Protein AF-A0A7W1WMN7-F1 (afdb_monomer)

Mean predicted aligned error: 3.19 Å

Solvent-accessible surface area (backbone atoms only — not comparable to full-atom valu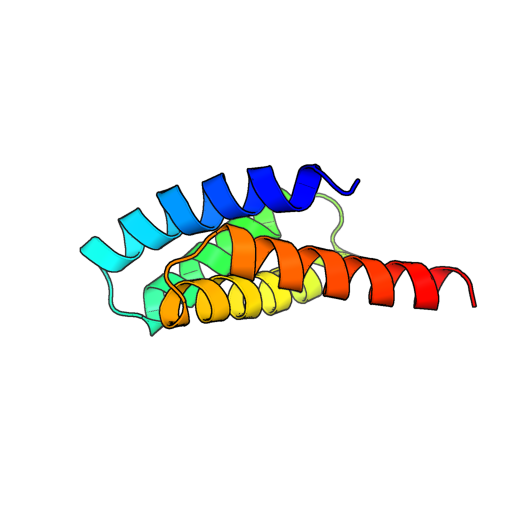es): 4593 Å² total; per-residue (Å²): 116,86,65,54,36,45,57,50,25,40,48,48,41,60,46,52,28,47,56,34,52,77,78,38,56,71,69,62,21,30,53,55,42,6,50,55,50,15,60,72,54,61,87,48,68,92,47,32,67,57,38,27,54,48,27,34,52,36,40,47,46,24,69,75,66,75,30,37,66,62,20,17,50,55,48,49,53,53,53,50,52,55,53,52,63,75,74,109

Secondary structure (DSSP, 8-state):
--SHHHHHHIIIIIIIIHHHHTTS-HHHHHHHHHHHHHHTTTT-HHHHHHHHHHHHHHHHHHHHH--HHHHHHHHHHHHHHHHHHTT-

Radius of gyration: 12.57 Å; Cα contacts (8 Å, |Δi|>4): 85; chains: 1; bounding box: 26×23×36 Å

Organism: NCBI:txid1490290

Structure (mmCIF, N/CA/C/O backbone):
data_AF-A0A7W1WMN7-F1
#
_entry.id   AF-A0A7W1WMN7-F1
#
loop_
_atom_site.group_PDB
_atom_site.id
_atom_site.type_symbol
_atom_site.label_atom_id
_atom_site.label_alt_id
_atom_site.label_comp_id
_atom_site.label_asym_id
_atom_site.label_entity_id
_atom_site.label_seq_id
_atom_site.pdbx_PDB_ins_code
_atom_site.Cartn_x
_atom_site.Cartn_y
_atom_site.Cartn_z
_atom_site.occupancy
_atom_site.B_iso_or_equiv
_atom_site.auth_seq_id
_atom_site.auth_comp_id
_atom_site.auth_asym_id
_atom_site.auth_atom_id
_atom_site.pdbx_PDB_model_num
ATOM 1 N N . MET A 1 1 ? 0.800 -1.262 -16.367 1.00 53.22 1 MET A N 1
ATOM 2 C CA . MET A 1 1 ? -0.068 -2.005 -15.425 1.00 53.22 1 MET A CA 1
ATOM 3 C C . MET A 1 1 ? -0.778 -1.032 -14.471 1.00 53.22 1 MET A C 1
ATOM 5 O O . MET A 1 1 ? -0.619 -1.154 -13.274 1.00 53.22 1 MET A O 1
ATOM 9 N N . ILE A 1 2 ? -1.559 -0.053 -14.959 1.00 48.25 2 ILE A N 1
ATOM 10 C CA . ILE A 1 2 ? -2.159 1.007 -14.101 1.00 48.25 2 ILE A CA 1
ATOM 11 C C . ILE A 1 2 ? -3.273 0.460 -13.191 1.00 48.25 2 ILE A C 1
ATOM 13 O O . ILE A 1 2 ? -3.490 0.959 -12.093 1.00 48.25 2 ILE A O 1
ATOM 17 N N . ILE A 1 3 ? -3.950 -0.602 -13.629 1.00 53.50 3 ILE A N 1
ATOM 18 C CA . ILE A 1 3 ? -5.029 -1.240 -12.868 1.00 53.50 3 ILE A CA 1
ATOM 19 C C . ILE A 1 3 ? -4.481 -2.222 -11.805 1.00 53.50 3 ILE A C 1
ATOM 21 O O . ILE A 1 3 ? -5.129 -2.426 -10.780 1.00 53.50 3 ILE A O 1
ATOM 25 N N . SER A 1 4 ? -3.276 -2.783 -12.004 1.00 76.00 4 SER A N 1
ATOM 26 C CA . SER A 1 4 ? -2.665 -3.762 -11.077 1.00 76.00 4 SER A CA 1
ATOM 27 C C . SER A 1 4 ? -2.507 -3.212 -9.651 1.00 76.00 4 SER A C 1
ATOM 29 O O . SER A 1 4 ? -3.023 -3.847 -8.730 1.00 76.00 4 SER A O 1
ATOM 31 N N . PRO A 1 5 ? -1.965 -1.988 -9.448 1.00 82.94 5 PRO A N 1
ATOM 32 C CA . PRO A 1 5 ? -1.839 -1.398 -8.120 1.00 82.94 5 PRO A CA 1
ATOM 33 C C . PRO A 1 5 ? -3.165 -1.294 -7.373 1.00 82.94 5 PRO A C 1
ATOM 35 O O . PRO A 1 5 ? -3.202 -1.501 -6.167 1.00 82.94 5 PRO A O 1
ATOM 38 N N . LEU A 1 6 ? -4.272 -0.986 -8.059 1.00 93.75 6 LEU A N 1
ATOM 39 C CA . LEU A 1 6 ? -5.548 -0.806 -7.373 1.00 93.75 6 LEU A CA 1
ATOM 40 C C . LEU A 1 6 ? -6.068 -2.123 -6.790 1.00 93.75 6 LEU A C 1
ATOM 42 O O . LEU A 1 6 ? -6.464 -2.153 -5.626 1.00 93.75 6 LEU A O 1
ATOM 46 N N . TYR A 1 7 ? -6.054 -3.210 -7.566 1.00 94.06 7 TYR A N 1
ATOM 47 C CA . TYR A 1 7 ? -6.511 -4.509 -7.065 1.00 94.06 7 TYR A CA 1
ATOM 48 C C . TYR A 1 7 ? -5.600 -5.052 -5.965 1.00 94.06 7 TYR A C 1
ATOM 50 O O . TYR A 1 7 ? -6.099 -5.560 -4.959 1.00 94.06 7 TYR A O 1
ATOM 58 N N . GLU A 1 8 ? -4.286 -4.896 -6.121 1.00 95.81 8 GLU A N 1
ATOM 59 C CA . GLU A 1 8 ? -3.318 -5.266 -5.091 1.00 95.81 8 GLU A CA 1
ATOM 60 C C . GLU A 1 8 ? -3.587 -4.502 -3.792 1.00 95.81 8 GLU A C 1
ATOM 62 O O . GLU A 1 8 ? -3.740 -5.110 -2.734 1.00 95.81 8 GLU A O 1
ATOM 67 N N . GLU A 1 9 ? -3.748 -3.181 -3.847 1.00 97.25 9 GLU A N 1
ATOM 68 C CA . GLU A 1 9 ? -3.965 -2.385 -2.640 1.00 97.25 9 GLU A CA 1
ATOM 69 C C . GLU A 1 9 ? -5.348 -2.620 -2.011 1.00 97.25 9 GLU A C 1
ATOM 71 O O . GLU A 1 9 ? -5.468 -2.630 -0.785 1.00 97.25 9 GLU A O 1
ATOM 76 N N . ILE A 1 10 ? -6.394 -2.905 -2.793 1.00 97.25 10 ILE A N 1
ATOM 77 C CA . ILE A 1 10 ? -7.683 -3.351 -2.235 1.00 97.25 10 ILE A CA 1
ATOM 78 C C . ILE A 1 10 ? -7.502 -4.664 -1.459 1.00 97.25 10 ILE A C 1
ATOM 80 O O . ILE A 1 10 ? -7.987 -4.786 -0.330 1.00 97.25 10 ILE A O 1
ATOM 84 N N . PHE A 1 11 ? -6.773 -5.629 -2.023 1.00 97.75 11 PHE A N 1
ATOM 85 C CA . PHE A 1 11 ? -6.531 -6.921 -1.385 1.00 97.75 11 PHE A CA 1
ATOM 86 C C . PHE A 1 11 ? -5.649 -6.790 -0.133 1.00 97.75 11 PHE A C 1
ATOM 88 O O . PHE A 1 11 ? -6.050 -7.162 0.974 1.00 97.75 11 PHE A O 1
ATOM 95 N N . PHE A 1 12 ? -4.464 -6.201 -0.273 1.00 98.31 12 PHE A N 1
ATOM 96 C CA . PHE A 1 12 ? -3.486 -6.113 0.806 1.00 98.31 12 PHE A CA 1
ATOM 97 C C . PHE A 1 12 ? -3.863 -5.095 1.883 1.00 98.31 12 PHE A C 1
ATOM 99 O O . PHE A 1 12 ? -3.575 -5.334 3.057 1.00 98.31 12 PHE A O 1
ATOM 106 N N . ARG A 1 13 ? -4.523 -3.981 1.542 1.00 97.81 13 ARG A N 1
ATOM 107 C CA . ARG A 1 13 ? -4.872 -2.936 2.520 1.00 97.81 13 ARG A CA 1
ATOM 108 C C . ARG A 1 13 ? -6.290 -3.058 3.032 1.00 97.81 13 ARG A C 1
ATOM 110 O O . ARG A 1 13 ? -6.504 -3.091 4.244 1.00 97.81 13 ARG A O 1
ATOM 117 N N . GLY A 1 14 ? -7.245 -3.173 2.113 1.00 94.69 14 GLY A N 1
ATOM 118 C CA . GLY A 1 14 ? -8.657 -3.302 2.455 1.00 94.69 14 GLY A CA 1
ATOM 119 C C . GLY A 1 14 ? -8.929 -4.573 3.257 1.00 94.69 14 GLY A C 1
ATOM 120 O O . GLY A 1 14 ? -9.566 -4.511 4.310 1.00 94.69 14 GLY A O 1
ATOM 121 N N . MET A 1 15 ? -8.394 -5.713 2.806 1.00 97.44 15 MET A N 1
ATOM 122 C CA . MET A 1 15 ? -8.653 -7.005 3.446 1.00 97.44 15 MET A CA 1
ATOM 123 C C . MET A 1 15 ? -7.560 -7.422 4.427 1.00 97.44 15 MET A C 1
ATOM 125 O O . MET A 1 15 ? -7.841 -7.519 5.621 1.00 97.44 15 MET A O 1
ATOM 129 N N . ILE A 1 16 ? -6.322 -7.648 3.972 1.00 98.44 16 ILE A N 1
ATOM 130 C CA . ILE A 1 16 ? -5.263 -8.206 4.836 1.00 98.44 16 ILE A CA 1
ATOM 131 C C . ILE A 1 16 ? -4.912 -7.240 5.972 1.00 98.44 16 ILE A C 1
ATOM 133 O O . ILE A 1 16 ? -5.049 -7.588 7.145 1.00 98.44 16 ILE A O 1
ATOM 137 N N . TYR A 1 17 ? -4.493 -6.014 5.656 1.00 98.56 17 TYR A N 1
ATOM 138 C CA . TYR A 1 17 ? -4.124 -5.031 6.675 1.00 98.56 17 TYR A CA 1
ATOM 139 C C . TYR A 1 17 ? -5.316 -4.672 7.570 1.00 98.56 17 TYR A C 1
ATOM 141 O O . TYR A 1 17 ? -5.179 -4.641 8.793 1.00 98.56 17 TYR A O 1
ATOM 149 N N . GLY A 1 18 ? -6.504 -4.478 6.985 1.00 97.81 18 GLY A N 1
ATOM 150 C CA . GLY A 1 18 ? -7.744 -4.258 7.731 1.00 97.81 18 GLY A CA 1
ATOM 151 C C . GLY A 1 18 ? -8.056 -5.382 8.729 1.00 97.81 18 GLY A C 1
ATOM 152 O O . GLY A 1 18 ? -8.422 -5.112 9.874 1.00 97.81 18 GLY A O 1
ATOM 153 N N . PHE A 1 19 ? -7.864 -6.644 8.339 1.00 98.44 19 PHE A N 1
ATOM 154 C CA . PHE A 1 19 ? -8.017 -7.803 9.220 1.00 98.44 19 PHE A CA 1
ATOM 155 C C . PHE A 1 19 ? -6.963 -7.837 10.334 1.00 98.44 19 PHE A C 1
ATOM 157 O O . PHE A 1 19 ? -7.309 -8.110 11.489 1.00 98.44 19 PHE A O 1
ATOM 164 N N . LEU A 1 20 ? -5.700 -7.547 10.008 1.00 98.62 20 LEU A N 1
ATOM 165 C CA . LEU A 1 20 ? -4.596 -7.518 10.969 1.00 98.62 20 LEU A CA 1
ATOM 166 C C . LEU A 1 20 ? -4.794 -6.414 12.008 1.00 98.62 20 LEU A C 1
ATOM 168 O O . LEU A 1 20 ? -4.654 -6.676 13.199 1.00 98.62 20 LEU A O 1
ATOM 172 N N . ARG A 1 21 ? -5.226 -5.214 11.600 1.00 98.25 21 ARG A N 1
ATOM 173 C CA . ARG A 1 21 ? -5.446 -4.087 12.522 1.00 98.25 21 ARG A CA 1
ATOM 174 C C . ARG A 1 21 ? -6.558 -4.310 13.535 1.00 98.25 21 ARG A C 1
ATOM 176 O O . ARG A 1 21 ? -6.534 -3.664 14.578 1.00 98.25 21 ARG A O 1
ATOM 183 N N . LYS A 1 22 ? -7.493 -5.228 13.267 1.00 98.12 22 LYS A N 1
ATOM 184 C CA . LYS A 1 22 ? -8.504 -5.661 14.247 1.00 98.12 22 LYS A CA 1
ATOM 185 C C . LYS A 1 22 ? -7.922 -6.540 15.365 1.00 98.12 22 LYS A C 1
ATOM 187 O O . LYS A 1 22 ? -8.598 -6.745 16.363 1.00 98.12 22 LYS A O 1
ATOM 192 N N . ARG A 1 23 ? -6.713 -7.088 15.191 1.00 98.25 23 ARG A N 1
ATOM 193 C CA . ARG A 1 23 ? -6.078 -8.062 16.105 1.00 98.25 23 ARG A CA 1
ATOM 194 C C . ARG A 1 23 ? -4.746 -7.593 16.673 1.00 98.25 23 ARG A C 1
ATOM 196 O O . ARG A 1 23 ? -4.372 -7.994 17.767 1.00 98.25 23 ARG A O 1
ATOM 203 N N . PHE A 1 24 ? -4.038 -6.753 15.931 1.00 98.50 24 PHE A N 1
ATOM 204 C CA . PHE A 1 24 ? -2.701 -6.296 16.259 1.00 98.50 24 PHE A CA 1
ATOM 205 C C . PHE A 1 24 ? -2.618 -4.771 16.229 1.00 98.50 24 PHE A C 1
ATOM 207 O O . PHE A 1 24 ? -3.415 -4.076 15.586 1.00 98.50 24 PHE A O 1
ATOM 214 N N . 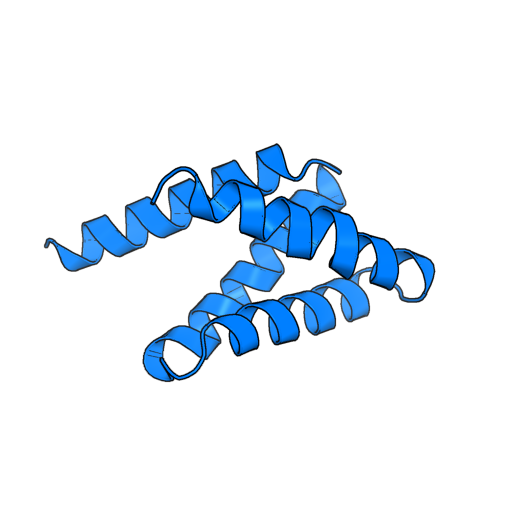ASN A 1 25 ? -1.601 -4.237 16.906 1.00 98.50 25 ASN A N 1
ATOM 215 C CA . ASN A 1 25 ? -1.288 -2.817 16.824 1.00 98.50 25 ASN A CA 1
ATOM 216 C C . ASN A 1 25 ? -0.800 -2.432 15.410 1.00 98.50 25 ASN A C 1
ATOM 218 O O . ASN A 1 25 ? -0.560 -3.284 14.544 1.00 98.50 25 ASN A O 1
ATOM 222 N N . MET A 1 26 ? -0.661 -1.125 15.178 1.00 98.25 26 MET A N 1
ATOM 223 C CA . MET A 1 26 ? -0.219 -0.579 13.894 1.00 98.25 26 MET A CA 1
ATOM 224 C C . MET A 1 26 ? 1.109 -1.191 13.439 1.00 98.25 26 MET A C 1
ATOM 226 O O . MET A 1 26 ? 1.199 -1.644 12.303 1.00 98.25 26 MET A O 1
ATOM 230 N N . PHE A 1 27 ? 2.108 -1.234 14.326 1.00 98.38 27 PHE A N 1
ATOM 231 C CA . PHE A 1 27 ? 3.450 -1.711 14.003 1.00 98.38 27 PHE A CA 1
ATOM 232 C C . PHE A 1 27 ? 3.416 -3.145 13.462 1.00 98.38 27 PHE A C 1
ATOM 234 O O . PHE A 1 27 ? 3.773 -3.369 12.311 1.00 98.38 27 PHE A O 1
ATOM 241 N N . HIS A 1 28 ? 2.880 -4.102 14.220 1.00 98.50 28 HIS A N 1
ATOM 242 C CA . HIS A 1 28 ? 2.825 -5.499 13.776 1.00 98.50 28 HIS A CA 1
ATOM 243 C C . HIS A 1 28 ? 2.003 -5.671 12.492 1.00 98.50 28 HIS A C 1
ATOM 245 O O . HIS A 1 28 ? 2.377 -6.444 11.615 1.00 98.50 28 HIS A O 1
ATOM 251 N N . SER A 1 29 ? 0.911 -4.916 12.342 1.00 98.56 29 SER A N 1
ATOM 252 C CA . SER A 1 29 ? 0.079 -4.986 11.136 1.00 98.56 29 SER A CA 1
ATOM 253 C C . SER A 1 29 ? 0.816 -4.489 9.891 1.00 98.56 29 SER A C 1
ATOM 255 O O . SER A 1 29 ? 0.658 -5.085 8.827 1.00 98.56 29 SER A O 1
ATOM 257 N N . LEU A 1 30 ? 1.627 -3.427 10.014 1.00 98.50 30 LEU A N 1
ATOM 258 C CA . LEU A 1 30 ? 2.455 -2.910 8.917 1.00 98.50 30 LEU A CA 1
ATOM 259 C C . LEU A 1 30 ? 3.461 -3.971 8.478 1.00 98.50 30 LEU A C 1
ATOM 261 O O . LEU A 1 30 ? 3.500 -4.323 7.303 1.00 98.50 30 LEU A O 1
ATOM 265 N N . TRP A 1 31 ? 4.213 -4.523 9.431 1.00 98.62 31 TRP A N 1
ATOM 266 C CA . TRP A 1 31 ? 5.258 -5.507 9.155 1.00 98.62 31 TRP A CA 1
ATOM 267 C C . TRP A 1 31 ? 4.697 -6.783 8.532 1.00 98.62 31 TRP A C 1
ATOM 269 O O . TRP A 1 31 ? 5.155 -7.193 7.470 1.00 98.62 31 TRP A O 1
ATOM 279 N N . ILE A 1 32 ? 3.666 -7.385 9.134 1.00 98.69 32 ILE A N 1
ATOM 280 C CA . ILE A 1 32 ? 3.078 -8.630 8.619 1.00 98.69 32 ILE A CA 1
ATOM 281 C C . I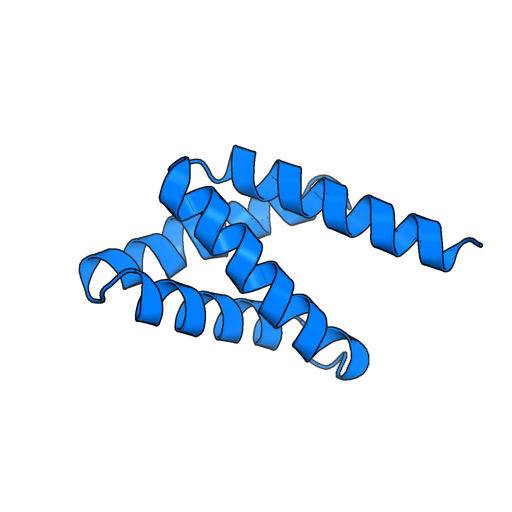LE A 1 32 ? 2.483 -8.404 7.223 1.00 98.69 32 ILE A C 1
ATOM 283 O O . ILE A 1 32 ? 2.724 -9.193 6.313 1.00 98.69 32 ILE A O 1
ATOM 287 N N . SER A 1 33 ? 1.742 -7.311 7.021 1.00 98.56 33 SER A N 1
ATOM 288 C CA . SER A 1 33 ? 1.154 -7.003 5.71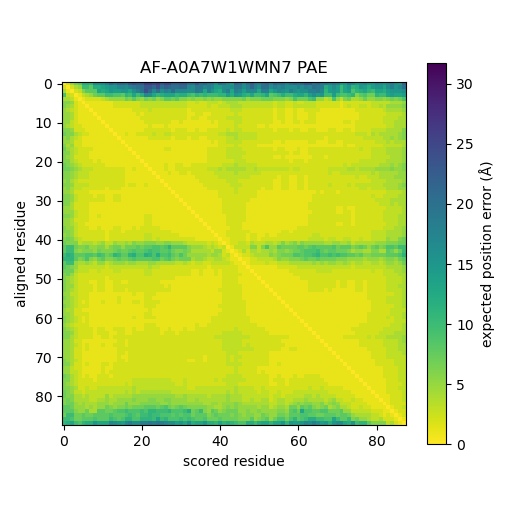4 1.00 98.56 33 SER A CA 1
ATOM 289 C C . SER A 1 33 ? 2.220 -6.754 4.642 1.00 98.56 33 SER A C 1
ATOM 291 O O . SER A 1 33 ? 2.054 -7.204 3.510 1.00 98.56 33 SER A O 1
ATOM 293 N N . ALA A 1 34 ? 3.323 -6.087 4.990 1.00 98.50 34 ALA A N 1
ATOM 294 C CA . ALA A 1 34 ? 4.438 -5.839 4.084 1.00 98.50 34 ALA A CA 1
ATOM 295 C C . ALA A 1 34 ? 5.220 -7.115 3.737 1.00 98.50 34 ALA A C 1
ATOM 297 O O . ALA A 1 34 ? 5.598 -7.291 2.580 1.00 98.50 34 ALA A O 1
ATOM 298 N N . ILE A 1 35 ? 5.420 -8.030 4.696 1.00 98.50 35 ILE A N 1
ATOM 299 C CA . ILE A 1 35 ? 6.031 -9.346 4.436 1.00 98.50 35 ILE A CA 1
ATOM 300 C C . ILE A 1 35 ? 5.177 -10.119 3.430 1.00 98.50 35 ILE A C 1
ATOM 302 O O . ILE A 1 35 ? 5.697 -10.598 2.427 1.00 98.50 35 ILE A O 1
ATOM 306 N N . LEU A 1 36 ? 3.863 -10.200 3.660 1.00 98.31 36 LEU A N 1
ATOM 307 C CA . LEU A 1 36 ? 2.947 -10.899 2.753 1.00 98.31 36 LEU A CA 1
ATOM 308 C C . LEU A 1 36 ? 2.928 -10.269 1.355 1.00 98.31 36 LEU A C 1
ATOM 310 O O . LEU A 1 36 ? 2.919 -10.993 0.363 1.00 98.31 36 LEU A O 1
ATOM 314 N N . PHE A 1 37 ? 2.958 -8.936 1.275 1.00 97.44 37 PHE A N 1
ATOM 315 C CA . PHE A 1 37 ? 3.054 -8.218 0.006 1.00 97.44 37 PHE A CA 1
ATOM 316 C C . PHE A 1 37 ? 4.356 -8.553 -0.733 1.00 97.44 37 PHE A C 1
ATOM 318 O O . PHE A 1 37 ? 4.317 -8.925 -1.899 1.00 97.44 37 PHE A O 1
ATOM 325 N N . SER A 1 38 ? 5.504 -8.499 -0.051 1.00 97.12 38 SER A N 1
ATOM 326 C CA . SER A 1 38 ? 6.805 -8.857 -0.629 1.00 97.12 38 SER A CA 1
ATOM 327 C C . SER A 1 38 ? 6.829 -10.301 -1.141 1.00 97.12 38 SER A C 1
ATOM 329 O O . SER A 1 38 ? 7.178 -10.536 -2.295 1.00 97.12 38 SER A O 1
ATOM 331 N N . LEU A 1 39 ? 6.364 -11.263 -0.335 1.00 96.19 39 LEU A N 1
ATOM 332 C CA . LEU A 1 39 ? 6.333 -12.681 -0.706 1.00 96.19 39 LEU A CA 1
ATOM 333 C C . LEU A 1 39 ? 5.427 -12.977 -1.909 1.00 96.19 39 LEU A C 1
ATOM 335 O O . LEU A 1 39 ? 5.723 -13.893 -2.671 1.00 96.19 39 LEU A O 1
ATOM 339 N N . ALA A 1 40 ? 4.367 -12.193 -2.127 1.00 94.56 40 ALA A N 1
ATOM 340 C CA . ALA 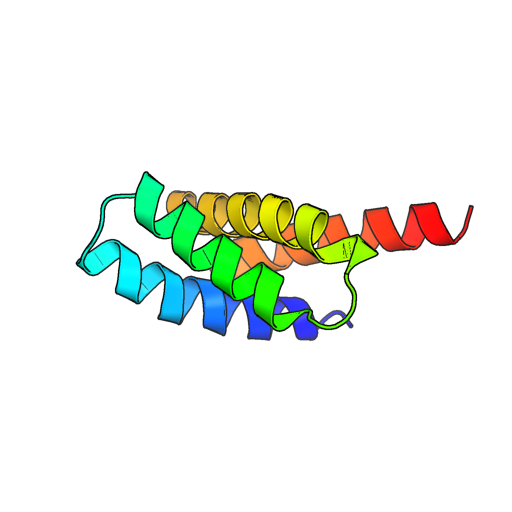A 1 40 ? 3.511 -12.332 -3.307 1.00 94.56 40 ALA A CA 1
ATOM 341 C C . ALA A 1 40 ? 4.224 -11.989 -4.632 1.00 94.56 40 ALA A C 1
ATOM 343 O O . ALA A 1 40 ? 3.727 -12.345 -5.695 1.00 94.56 40 ALA A O 1
ATOM 344 N N . HIS A 1 41 ? 5.391 -11.338 -4.571 1.00 91.50 41 HIS A N 1
ATOM 345 C CA . HIS A 1 41 ? 6.214 -10.977 -5.732 1.00 91.50 41 HIS A CA 1
ATOM 346 C C . HIS A 1 41 ? 7.373 -11.959 -5.991 1.00 91.50 41 HIS A C 1
ATOM 348 O O . HIS A 1 41 ? 8.232 -11.730 -6.849 1.00 91.50 41 HIS A O 1
ATOM 354 N N . TRP A 1 42 ? 7.416 -13.068 -5.255 1.00 89.56 42 TRP A N 1
ATOM 355 C CA . TRP A 1 42 ? 8.295 -14.199 -5.536 1.00 89.56 42 TRP A CA 1
ATOM 356 C C . TRP A 1 42 ? 8.048 -14.791 -6.944 1.00 89.56 42 TRP A C 1
ATOM 358 O O . TRP A 1 42 ? 6.892 -14.832 -7.367 1.00 89.56 42 TRP A O 1
ATOM 368 N N . PRO A 1 43 ? 9.069 -15.311 -7.674 1.00 89.62 43 PRO A N 1
ATOM 369 C CA . PRO A 1 43 ? 10.466 -15.575 -7.288 1.00 89.62 43 PRO A CA 1
ATOM 370 C C . PRO A 1 43 ? 11.464 -14.465 -7.619 1.00 89.62 43 PRO A C 1
ATOM 372 O O . PRO A 1 43 ? 12.665 -14.730 -7.669 1.00 89.62 43 PRO A O 1
ATOM 375 N N . ASN A 1 44 ? 11.023 -13.232 -7.872 1.00 86.62 44 ASN A N 1
ATOM 376 C CA . ASN A 1 44 ? 11.964 -12.166 -8.203 1.00 86.62 44 ASN A CA 1
ATOM 377 C C . ASN A 1 44 ? 12.692 -11.662 -6.943 1.00 86.62 44 ASN A C 1
ATOM 379 O O . ASN A 1 44 ? 12.328 -10.664 -6.325 1.00 86.62 44 ASN A O 1
ATOM 383 N N . TRP A 1 45 ? 13.735 -12.391 -6.560 1.00 81.38 45 TRP A N 1
ATOM 384 C CA . TRP A 1 45 ? 14.529 -12.168 -5.356 1.00 81.38 45 TRP A CA 1
ATOM 385 C C . TRP A 1 45 ? 15.107 -10.759 -5.244 1.00 81.38 45 TRP A C 1
ATOM 387 O O . TRP A 1 45 ? 15.127 -10.193 -4.152 1.00 81.38 45 TRP A O 1
ATOM 397 N N . ASN A 1 46 ? 15.523 -10.177 -6.371 1.00 86.94 46 ASN A N 1
ATOM 398 C CA . ASN A 1 46 ? 16.184 -8.872 -6.409 1.00 86.94 46 ASN A CA 1
ATOM 399 C C . ASN A 1 46 ? 15.265 -7.732 -5.950 1.00 86.94 46 ASN A C 1
ATOM 401 O O . A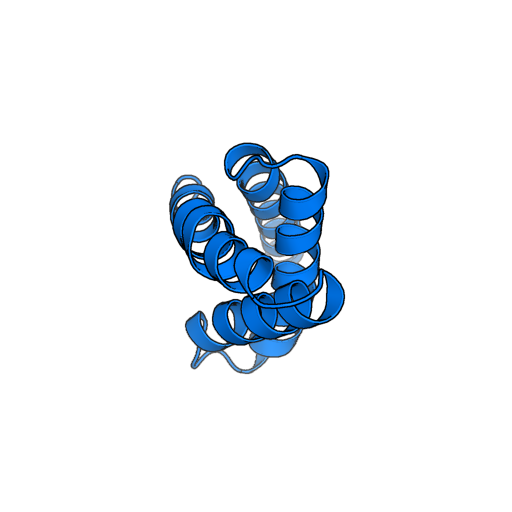SN A 1 46 ? 15.751 -6.704 -5.489 1.00 86.94 46 ASN A O 1
ATOM 405 N N . ILE A 1 47 ? 13.943 -7.917 -6.042 1.00 89.00 47 ILE A N 1
ATOM 406 C CA . ILE A 1 47 ? 12.960 -6.885 -5.696 1.00 89.00 47 ILE A CA 1
ATOM 407 C C . ILE A 1 47 ? 12.217 -7.165 -4.387 1.00 89.00 47 ILE A C 1
ATOM 409 O O . ILE A 1 47 ? 11.421 -6.332 -3.966 1.00 89.00 47 ILE A O 1
ATOM 413 N N . LEU A 1 48 ? 12.463 -8.288 -3.698 1.00 93.12 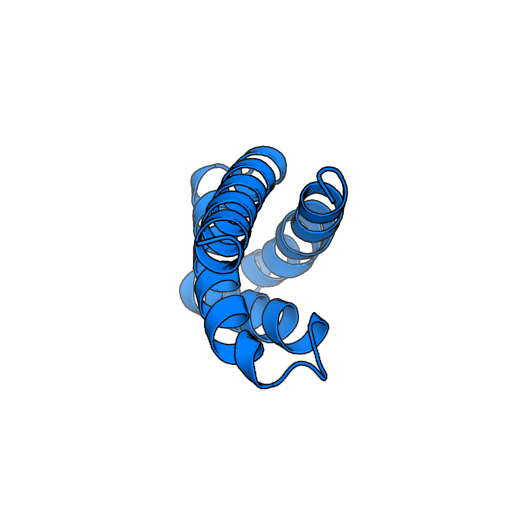48 LEU A N 1
ATOM 414 C CA . LEU A 1 48 ? 11.717 -8.626 -2.476 1.00 93.12 48 LEU A CA 1
ATOM 415 C C . LEU A 1 48 ? 11.924 -7.596 -1.362 1.00 93.12 48 LEU A C 1
ATOM 417 O O . LEU A 1 48 ? 10.952 -7.177 -0.731 1.00 93.12 48 LEU A O 1
ATOM 421 N N . LEU A 1 49 ? 13.166 -7.154 -1.133 1.00 95.00 49 LEU A N 1
ATOM 422 C CA . LEU A 1 49 ? 13.454 -6.136 -0.118 1.00 95.00 49 LEU A CA 1
ATOM 423 C C . LEU A 1 49 ? 12.802 -4.793 -0.477 1.00 95.00 49 LEU A C 1
ATOM 425 O O . LEU A 1 49 ? 12.196 -4.155 0.384 1.00 95.00 49 LEU A O 1
ATOM 429 N N . LEU A 1 50 ? 12.863 -4.398 -1.751 1.00 94.19 50 LEU A N 1
ATOM 430 C CA . LEU A 1 50 ? 12.216 -3.182 -2.242 1.00 94.19 50 LEU A CA 1
ATOM 431 C C . LEU A 1 50 ? 10.690 -3.257 -2.076 1.00 94.19 50 LEU A C 1
ATOM 433 O O . LEU A 1 50 ? 10.081 -2.345 -1.524 1.00 94.19 50 LEU A O 1
ATOM 437 N N . ASN A 1 51 ? 10.076 -4.379 -2.457 1.00 95.50 51 ASN A N 1
ATOM 438 C CA . ASN A 1 51 ? 8.642 -4.618 -2.293 1.00 95.50 51 ASN A CA 1
ATOM 439 C C . ASN A 1 51 ? 8.223 -4.663 -0.825 1.00 95.50 51 ASN A C 1
ATOM 441 O O . ASN A 1 51 ? 7.124 -4.233 -0.494 1.00 95.50 51 ASN A O 1
ATOM 445 N N . PHE A 1 52 ? 9.085 -5.140 0.073 1.00 97.81 52 PHE A N 1
ATOM 446 C CA . PHE A 1 52 ? 8.828 -5.087 1.508 1.00 97.81 52 PHE A CA 1
ATOM 447 C C . PHE A 1 52 ? 8.777 -3.638 2.011 1.00 97.81 52 PHE A C 1
ATOM 449 O O . PHE A 1 52 ? 7.806 -3.250 2.660 1.00 97.81 52 PHE A O 1
ATOM 456 N N . ILE A 1 53 ? 9.769 -2.817 1.656 1.00 98.00 53 ILE A N 1
ATOM 457 C CA . ILE A 1 53 ? 9.815 -1.394 2.029 1.00 98.00 53 ILE A CA 1
ATOM 458 C C . ILE A 1 53 ? 8.600 -0.647 1.456 1.00 98.00 53 ILE A C 1
ATOM 460 O O . ILE A 1 53 ? 7.905 0.063 2.187 1.00 98.00 53 ILE A O 1
ATOM 464 N N . ASN A 1 54 ? 8.286 -0.875 0.181 1.00 97.25 54 ASN A N 1
ATOM 465 C CA . ASN A 1 54 ? 7.102 -0.320 -0.474 1.00 97.25 54 ASN A CA 1
ATOM 466 C C . ASN A 1 54 ? 5.809 -0.796 0.202 1.00 97.25 54 ASN A C 1
ATOM 468 O O . ASN A 1 54 ? 4.919 0.003 0.478 1.00 97.25 54 ASN A O 1
ATOM 472 N N . GLY A 1 55 ? 5.728 -2.074 0.573 1.00 98.12 55 GLY A N 1
ATOM 473 C CA . GLY A 1 55 ? 4.603 -2.638 1.311 1.00 98.12 55 GLY A CA 1
ATOM 474 C C . GLY A 1 55 ? 4.367 -1.949 2.659 1.00 98.12 55 GLY A C 1
ATOM 475 O O . GLY A 1 55 ? 3.211 -1.725 3.021 1.00 98.12 55 GLY A O 1
ATOM 476 N N . ILE A 1 56 ? 5.431 -1.561 3.377 1.00 98.75 56 ILE A N 1
ATOM 477 C CA . ILE A 1 56 ? 5.322 -0.748 4.601 1.00 98.75 56 ILE A CA 1
ATOM 478 C C . ILE A 1 56 ? 4.774 0.640 4.266 1.00 98.75 56 ILE A C 1
ATOM 480 O O . ILE A 1 56 ? 3.836 1.090 4.925 1.00 98.75 56 ILE A O 1
ATOM 484 N N . LEU A 1 57 ? 5.337 1.309 3.254 1.00 98.50 57 LEU A N 1
ATOM 485 C CA . LEU A 1 57 ? 4.907 2.642 2.825 1.00 98.50 57 LEU A CA 1
ATOM 486 C C . LEU A 1 57 ? 3.414 2.656 2.474 1.00 98.50 57 LEU A C 1
ATOM 488 O O . LEU A 1 57 ? 2.659 3.470 3.002 1.00 98.50 57 LEU A O 1
ATOM 492 N N . PHE A 1 58 ? 2.971 1.724 1.637 1.00 98.38 58 PHE A N 1
ATOM 493 C CA . PHE A 1 58 ? 1.585 1.608 1.191 1.00 98.38 58 PHE A CA 1
ATOM 494 C C . PHE A 1 58 ? 0.643 1.294 2.363 1.00 98.38 58 PHE A C 1
ATOM 496 O O . PHE A 1 58 ? -0.380 1.954 2.560 1.00 98.38 58 PHE A O 1
ATOM 503 N N . ALA A 1 59 ? 1.031 0.359 3.236 1.00 98.56 59 ALA A N 1
ATOM 504 C CA . ALA A 1 59 ? 0.284 0.068 4.456 1.00 98.56 59 ALA A CA 1
ATOM 505 C C . ALA A 1 59 ? 0.182 1.280 5.395 1.00 98.56 59 ALA A C 1
ATOM 507 O O . ALA A 1 59 ? -0.868 1.500 6.000 1.00 98.56 59 ALA A O 1
ATOM 508 N N . TYR A 1 60 ? 1.227 2.104 5.480 1.00 98.81 60 TYR A N 1
ATOM 509 C CA . TYR A 1 60 ? 1.221 3.329 6.272 1.00 98.81 60 TYR A CA 1
ATOM 510 C C . TYR A 1 60 ? 0.332 4.421 5.662 1.00 98.81 60 TYR A C 1
ATOM 512 O O . TYR A 1 60 ? -0.443 5.052 6.385 1.00 98.81 60 TYR A O 1
ATOM 520 N N . VAL A 1 61 ? 0.371 4.608 4.339 1.00 98.62 61 VAL A N 1
ATOM 521 C CA . VAL A 1 61 ? -0.543 5.515 3.623 1.00 98.62 61 VAL A CA 1
ATOM 522 C C . VAL A 1 61 ? -1.989 5.100 3.873 1.00 98.62 61 VAL A C 1
ATOM 524 O O . VAL A 1 61 ? -2.812 5.939 4.247 1.00 98.62 61 VAL A O 1
ATOM 527 N N . TYR A 1 62 ? -2.306 3.809 3.757 1.00 98.69 62 TYR A N 1
ATOM 528 C CA . TYR A 1 62 ? -3.634 3.307 4.095 1.00 98.69 62 TYR A CA 1
ATOM 529 C C . TYR A 1 62 ? -3.973 3.506 5.577 1.00 98.69 62 TYR A C 1
ATOM 531 O O . TYR A 1 62 ? -5.090 3.898 5.896 1.00 98.69 62 TYR A O 1
ATOM 539 N N . GLU A 1 63 ? -3.038 3.293 6.506 1.00 98.44 63 GLU A N 1
ATOM 540 C CA . GLU A 1 63 ? -3.295 3.507 7.934 1.00 98.44 63 GLU A CA 1
ATOM 541 C C . GLU A 1 63 ? -3.714 4.950 8.229 1.00 98.44 63 GLU A C 1
ATOM 543 O O . GLU A 1 63 ? -4.606 5.164 9.052 1.00 98.44 63 GLU A O 1
ATOM 548 N N . LYS A 1 64 ? -3.104 5.926 7.551 1.00 98.56 64 LYS A N 1
ATOM 549 C CA . LYS A 1 64 ? -3.400 7.351 7.734 1.00 98.56 64 LYS A CA 1
ATOM 550 C C . LYS A 1 64 ? -4.646 7.817 6.992 1.00 98.56 64 LYS A C 1
ATOM 552 O O . LYS A 1 64 ? -5.379 8.644 7.518 1.00 98.56 64 LYS A O 1
ATOM 557 N N . THR A 1 65 ? -4.885 7.296 5.793 1.00 98.44 65 THR A N 1
ATOM 558 C CA . THR A 1 65 ? -5.958 7.779 4.904 1.00 98.44 65 THR A CA 1
ATOM 559 C C . THR A 1 65 ? -7.222 6.926 4.945 1.00 98.44 65 THR A C 1
ATOM 561 O O . THR A 1 65 ? -8.280 7.380 4.525 1.00 98.44 65 THR A O 1
ATOM 564 N N . LYS A 1 66 ? -7.109 5.674 5.402 1.00 97.50 66 LYS A N 1
ATOM 565 C CA . LYS A 1 66 ? -8.129 4.617 5.295 1.00 97.50 66 LYS A CA 1
ATOM 566 C C . LYS A 1 66 ? -8.645 4.409 3.865 1.00 97.50 66 LYS A C 1
ATOM 568 O O . LYS A 1 66 ? -9.769 3.959 3.672 1.00 97.50 66 LYS A O 1
ATOM 573 N N . SER A 1 67 ? -7.820 4.716 2.860 1.00 97.75 67 SER A N 1
ATOM 574 C CA . SER A 1 67 ? -8.192 4.660 1.447 1.00 97.75 67 SER A CA 1
ATOM 575 C C . SER A 1 67 ? -7.238 3.770 0.657 1.00 97.75 67 SER A C 1
ATOM 577 O O . SER A 1 67 ? -6.053 4.075 0.510 1.00 97.75 67 SER A O 1
ATOM 579 N N . ALA A 1 68 ? -7.763 2.671 0.107 1.00 96.75 68 ALA A N 1
ATOM 580 C CA . ALA A 1 68 ? -7.005 1.820 -0.810 1.00 96.75 68 ALA A CA 1
ATOM 581 C C . ALA A 1 68 ? -6.654 2.571 -2.105 1.00 96.75 68 ALA A C 1
ATOM 583 O O . ALA A 1 68 ? -5.582 2.355 -2.656 1.00 96.75 68 ALA A O 1
ATOM 584 N N . PHE A 1 69 ? -7.500 3.513 -2.537 1.00 96.38 69 PHE A N 1
ATOM 585 C CA . PHE A 1 69 ? -7.218 4.377 -3.685 1.00 96.38 69 PHE A CA 1
ATOM 586 C C . PHE A 1 69 ? -6.018 5.295 -3.442 1.00 96.38 69 PHE A C 1
ATOM 588 O O . PHE A 1 69 ? -5.179 5.438 -4.325 1.00 96.38 69 PHE A O 1
ATOM 595 N N . ALA A 1 70 ? -5.898 5.886 -2.247 1.00 97.50 70 ALA A N 1
ATOM 596 C CA . ALA A 1 70 ? -4.739 6.715 -1.910 1.00 97.50 70 ALA A CA 1
ATOM 597 C C . ALA A 1 70 ? -3.445 5.886 -1.905 1.00 97.50 70 ALA A C 1
ATOM 599 O O . ALA A 1 70 ? -2.431 6.317 -2.449 1.00 97.50 70 ALA A O 1
ATOM 600 N N . SER A 1 71 ? -3.501 4.672 -1.350 1.00 97.50 71 SER A N 1
ATOM 601 C CA . SER A 1 71 ? -2.381 3.727 -1.388 1.00 97.50 71 SER A CA 1
ATOM 602 C C . SER A 1 71 ? -2.014 3.332 -2.824 1.00 97.50 71 SER A C 1
ATOM 604 O O . SER A 1 71 ? -0.851 3.403 -3.207 1.00 97.50 71 SER A O 1
ATOM 606 N N . ALA A 1 72 ? -3.012 3.008 -3.652 1.00 96.81 72 ALA A N 1
ATOM 607 C CA . ALA A 1 72 ? -2.827 2.642 -5.056 1.00 96.81 72 ALA A CA 1
ATOM 608 C C . ALA A 1 72 ? -2.228 3.781 -5.887 1.00 96.81 72 ALA A C 1
ATOM 610 O O . ALA A 1 72 ? -1.409 3.531 -6.767 1.00 96.81 72 ALA A O 1
ATOM 611 N N . PHE A 1 73 ? -2.596 5.030 -5.593 1.00 96.12 73 PHE A N 1
ATOM 612 C CA . PHE A 1 73 ? -1.997 6.198 -6.228 1.00 96.12 73 PHE A CA 1
ATOM 613 C C . PHE A 1 73 ? -0.503 6.313 -5.898 1.00 96.12 73 PHE A C 1
ATOM 615 O O . PHE A 1 73 ? 0.315 6.433 -6.807 1.00 96.12 73 PHE A O 1
ATOM 622 N N . VAL A 1 74 ? -0.129 6.198 -4.618 1.00 96.62 74 VAL A N 1
ATOM 623 C CA . VAL A 1 74 ? 1.286 6.202 -4.201 1.00 96.62 74 VAL A CA 1
ATOM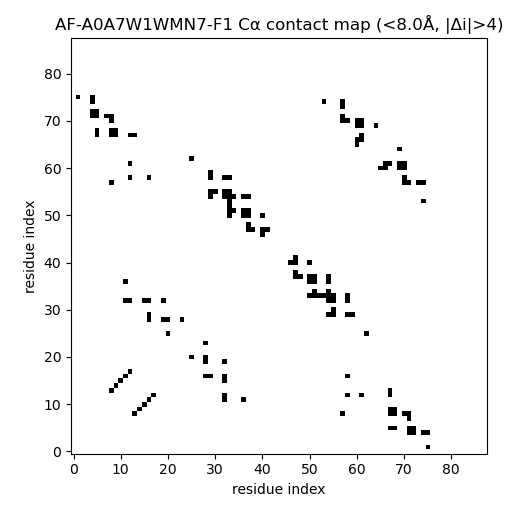 624 C C . VAL A 1 74 ? 2.044 5.022 -4.814 1.00 96.62 74 VAL A C 1
ATOM 626 O O . VAL A 1 74 ? 3.154 5.201 -5.307 1.00 96.62 74 VAL A O 1
ATOM 629 N N . HIS A 1 75 ? 1.435 3.838 -4.858 1.00 96.06 75 HIS A N 1
ATOM 630 C CA . HIS A 1 75 ? 2.016 2.661 -5.499 1.00 96.06 75 HIS A CA 1
ATOM 631 C C . HIS A 1 75 ? 2.262 2.900 -6.998 1.00 96.06 75 HIS A C 1
ATOM 633 O O . HIS A 1 75 ? 3.365 2.670 -7.491 1.00 96.06 75 HIS A O 1
ATOM 639 N N . ALA A 1 76 ? 1.292 3.454 -7.726 1.00 94.31 76 ALA A N 1
ATOM 640 C CA . ALA A 1 76 ? 1.470 3.791 -9.135 1.00 94.31 76 ALA A CA 1
ATOM 641 C C . ALA A 1 76 ? 2.609 4.805 -9.365 1.00 94.31 76 ALA A C 1
ATOM 643 O O . ALA A 1 76 ? 3.362 4.650 -10.326 1.00 94.31 76 ALA A O 1
ATOM 644 N N . LEU A 1 77 ? 2.772 5.797 -8.480 1.00 93.94 77 LEU A N 1
ATOM 645 C CA . LEU A 1 77 ? 3.886 6.751 -8.545 1.00 93.94 77 LEU A CA 1
ATOM 646 C C . LEU A 1 77 ? 5.243 6.077 -8.315 1.00 93.94 77 LEU A C 1
ATOM 648 O O . LEU A 1 77 ? 6.176 6.332 -9.072 1.00 93.94 77 LEU A O 1
ATOM 652 N N . VAL A 1 78 ? 5.351 5.193 -7.320 1.00 93.06 78 VAL A N 1
ATOM 653 C CA . VAL A 1 78 ? 6.583 4.424 -7.069 1.00 93.06 78 VAL A CA 1
ATOM 654 C C . VAL A 1 78 ? 6.947 3.575 -8.288 1.00 93.06 78 VAL A C 1
ATOM 656 O O . VAL A 1 78 ? 8.091 3.605 -8.737 1.00 93.06 78 VAL A O 1
ATOM 659 N N . ASN A 1 79 ? 5.971 2.886 -8.883 1.00 90.62 79 ASN A N 1
ATOM 660 C CA . ASN A 1 79 ? 6.206 2.089 -10.087 1.00 90.62 79 ASN A CA 1
ATOM 661 C C . ASN A 1 79 ? 6.637 2.956 -11.274 1.00 90.62 79 ASN A C 1
ATOM 663 O O . ASN A 1 79 ? 7.491 2.536 -12.049 1.00 90.62 79 ASN A O 1
ATOM 667 N N . LEU A 1 80 ? 6.079 4.162 -11.418 1.00 90.44 80 LEU A N 1
ATOM 668 C CA . LEU A 1 80 ? 6.480 5.091 -12.472 1.00 90.44 80 LEU A CA 1
ATOM 669 C C . LEU A 1 80 ? 7.944 5.526 -12.323 1.00 90.44 80 LEU A C 1
ATOM 671 O O . LEU A 1 80 ? 8.661 5.541 -13.319 1.00 90.44 80 LEU A O 1
ATOM 675 N N . VAL A 1 81 ? 8.392 5.840 -11.103 1.00 89.62 81 VAL A N 1
ATOM 676 C CA . VAL A 1 81 ? 9.792 6.213 -10.830 1.00 89.62 81 VAL A CA 1
ATOM 677 C C . VAL A 1 81 ? 10.736 5.057 -11.15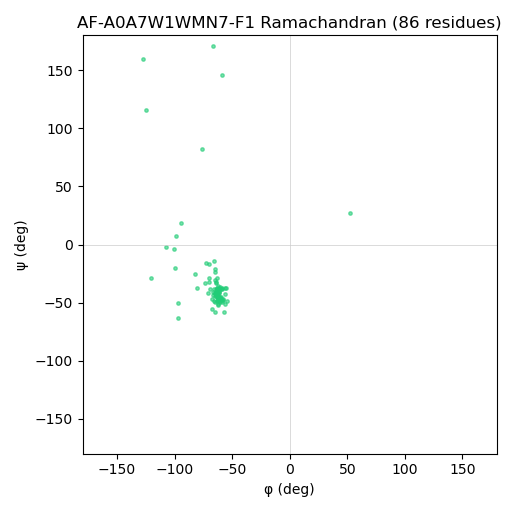3 1.00 89.62 81 VAL A C 1
ATOM 679 O O . VAL A 1 81 ? 11.697 5.252 -11.889 1.00 89.62 81 VAL A O 1
ATOM 682 N N . ILE A 1 82 ? 10.421 3.843 -10.690 1.00 86.69 82 ILE A N 1
ATOM 683 C CA . ILE A 1 82 ? 11.236 2.648 -10.962 1.00 86.69 82 ILE A CA 1
ATOM 684 C C . ILE A 1 82 ? 11.344 2.395 -12.471 1.00 86.69 82 ILE A C 1
ATOM 686 O O . ILE A 1 82 ? 12.433 2.168 -12.989 1.00 86.69 82 ILE A O 1
ATOM 690 N N . VAL A 1 83 ? 10.223 2.457 -13.199 1.00 86.56 83 VAL A N 1
ATOM 691 C CA . VAL A 1 83 ? 10.225 2.273 -14.658 1.00 86.56 83 VAL A CA 1
ATOM 692 C C . VAL A 1 83 ? 11.032 3.368 -15.357 1.00 86.56 83 VAL A C 1
ATOM 694 O O . VAL A 1 83 ? 11.728 3.065 -16.319 1.00 86.56 83 VAL A O 1
ATOM 697 N N . ALA A 1 84 ? 10.965 4.616 -14.889 1.00 86.62 84 ALA A N 1
ATOM 698 C CA . ALA A 1 84 ? 11.750 5.707 -15.458 1.00 86.62 84 ALA A CA 1
ATOM 699 C C . ALA A 1 84 ? 13.262 5.492 -15.272 1.00 86.62 84 ALA A C 1
ATOM 701 O O . ALA A 1 84 ? 14.009 5.690 -16.224 1.00 86.62 84 ALA A O 1
ATOM 702 N N . GLU A 1 85 ? 13.707 5.039 -14.096 1.00 81.19 85 GLU A N 1
ATOM 703 C CA . GLU A 1 85 ? 15.120 4.707 -13.842 1.00 81.19 85 GLU A CA 1
ATOM 704 C C . GLU A 1 85 ? 15.619 3.543 -14.707 1.00 81.19 85 GLU A C 1
ATOM 706 O O . GLU A 1 85 ? 16.769 3.538 -15.122 1.00 81.19 85 GLU A O 1
ATOM 711 N N . LEU A 1 86 ? 14.755 2.575 -15.019 1.00 81.06 86 LEU A N 1
ATOM 712 C CA . LEU A 1 86 ? 15.075 1.446 -15.902 1.00 81.06 86 LEU A CA 1
ATOM 713 C C . LEU A 1 86 ? 15.239 1.832 -17.383 1.00 81.06 86 LEU A C 1
ATOM 715 O O . LEU A 1 86 ? 15.741 1.024 -18.162 1.00 81.06 86 LEU A O 1
ATOM 719 N N . LEU A 1 87 ? 14.762 3.013 -17.786 1.00 81.50 87 LEU A N 1
ATOM 720 C CA . LEU A 1 87 ? 14.794 3.502 -19.170 1.00 81.50 87 LEU A CA 1
ATOM 721 C C . LEU A 1 87 ? 15.930 4.508 -19.434 1.00 81.50 87 LEU A C 1
ATOM 723 O O . LEU A 1 87 ? 16.083 4.939 -20.579 1.00 81.50 87 LEU A O 1
ATOM 727 N N . LEU A 1 88 ? 16.687 4.885 -18.399 1.00 77.62 88 LEU A N 1
ATOM 728 C CA . LEU A 1 88 ? 17.847 5.783 -18.448 1.00 77.62 88 LEU A CA 1
ATOM 729 C C . LEU A 1 88 ? 19.153 4.989 -18.324 1.00 77.62 88 LEU A C 1
ATOM 731 O O . LEU A 1 88 ? 20.142 5.428 -18.951 1.00 77.62 88 LEU A O 1
#

Sequence (88 aa):
MIISPLYEEIFFRGMIYGFLRKRFNMFHSLWISAILFSLAHWPNWNILLLNFINGILFAYVYEKTKSAFASAFVHALVNLVIVAELLL

Foldseek 3Di:
DLCVLLVLLCPLQVPQLVVVVVPDPLVVSLQVSLQVQLVVPPPPPVCSVVSSVLSSVLNVQCVVPVDSVSSSVVVVVVVVVVVVVVVD

pLDDT: mean 93.2, std 9.51, range [48.25, 98.81]

InterPro domains:
  IPR003675 CAAX prenyl protease 2/Lysostaphin resistance protein A-like domain [PF02517] (2-81)
  IPR052710 CAAX motif-specific protease [PTHR36435] (2-83)